Protein AF-A0A9D6EFJ3-F1 (afdb_monomer)

Solvent-accessible surface area (backbone atoms only — not comparable to full-atom values): 4917 Å² total; per-residue (Å²): 116,72,75,60,50,55,55,51,52,50,52,52,51,52,52,54,52,61,67,70,67,60,82,84,80,81,78,62,66,42,79,43,78,54,49,70,45,99,86,70,53,75,41,78,58,48,76,39,67,71,88,78,91,62,69,77,79,38,41,52,16,57,86,32,56,28,91,91,73,69,46,72,17,69,49,81,131

Nearest PDB structures (foldseek):
  8q9t-assembly1_A  TM=3.784E-01  e=9.661E+00  Saccharomyces cerevisiae

Foldseek 3Di:
DVVVVVVVVVVVVVVVVVVVPDDPDDQQWDKDPWDADPVGDTDHIDIDHDDDPDPCPDQQHAPHADPVPRDHHDDDD

Sequence (77 aa):
MKRYIGTIVLGLFILTIGIFAVPNSASAYVRVKGYSTKRGTYVMPYYKTKSDKKKFNNFSSKGNFNPFTSKKGYKKW

Secondary structure (DSSP, 8-state):
-HHHHHHHHHHHHHHHHHHHTS------EEEEPPEE-TTS-EE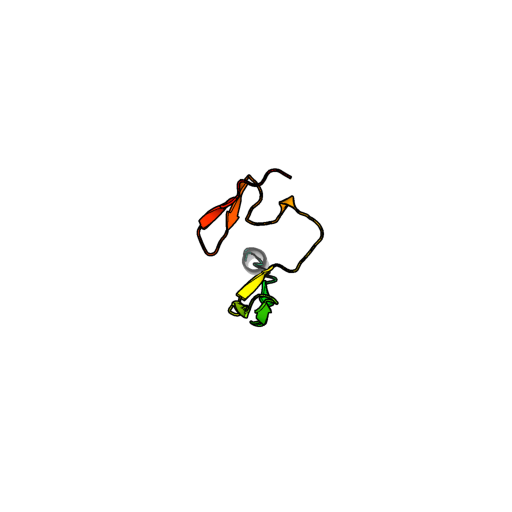--EEEEPP-S-GGGSTTBTT-B-TTT-PBP-B--

Mean predicted aligned error: 9.64 Å

Radius of gyration: 23.52 Å; Cα contacts (8 Å, |Δi|>4): 76; chains: 1; bounding box: 53×37×61 Å

Structure (mmCIF, N/CA/C/O backbone):
data_AF-A0A9D6EFJ3-F1
#
_entry.id   AF-A0A9D6EFJ3-F1
#
loop_
_atom_site.group_PDB
_atom_site.id
_atom_site.type_symbol
_atom_site.label_atom_id
_atom_site.label_alt_id
_atom_site.label_comp_id
_atom_site.label_asym_id
_atom_site.label_entity_id
_atom_site.label_seq_id
_atom_site.pdbx_PDB_ins_code
_atom_site.Cartn_x
_atom_site.Cartn_y
_atom_site.Cartn_z
_atom_site.occupancy
_atom_site.B_iso_or_equiv
_atom_site.auth_seq_id
_atom_site.auth_comp_id
_atom_site.auth_asym_id
_atom_site.auth_atom_id
_atom_site.pdbx_PDB_model_num
ATOM 1 N N . MET A 1 1 ? 36.747 -22.314 -42.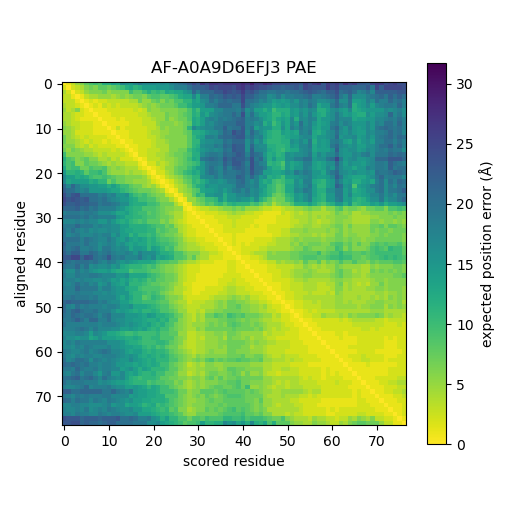370 1.00 59.56 1 MET A N 1
ATOM 2 C CA . MET A 1 1 ? 36.480 -22.438 -40.916 1.00 59.56 1 MET A CA 1
ATOM 3 C C . MET A 1 1 ? 36.048 -21.112 -40.279 1.00 59.56 1 MET A C 1
ATOM 5 O O . MET A 1 1 ? 35.025 -21.100 -39.616 1.00 59.56 1 MET A O 1
ATOM 9 N N . LYS A 1 2 ? 36.722 -19.980 -40.546 1.00 56.06 2 LYS A N 1
ATOM 10 C CA . LYS A 1 2 ? 36.423 -18.662 -39.935 1.00 56.06 2 LYS A CA 1
ATOM 11 C C . LYS A 1 2 ? 35.005 -18.096 -40.187 1.00 56.06 2 LYS A C 1
ATOM 13 O O . LYS A 1 2 ? 34.456 -17.445 -39.310 1.00 56.06 2 LYS A O 1
ATOM 18 N N . ARG A 1 3 ? 34.379 -18.403 -41.334 1.00 63.41 3 ARG A N 1
ATOM 19 C CA . ARG A 1 3 ? 33.015 -17.946 -41.691 1.00 63.41 3 ARG A CA 1
ATOM 20 C C . ARG A 1 3 ? 31.894 -18.485 -40.790 1.00 63.41 3 ARG A C 1
ATOM 22 O O . ARG A 1 3 ? 30.932 -17.775 -40.547 1.00 63.41 3 ARG A O 1
ATOM 29 N N . TYR A 1 4 ? 32.051 -19.697 -40.253 1.00 73.69 4 TYR A N 1
ATOM 30 C CA . TYR A 1 4 ? 31.071 -20.299 -39.340 1.00 73.69 4 TYR A CA 1
ATOM 31 C C . TYR A 1 4 ? 31.250 -19.818 -37.893 1.00 73.69 4 TYR A C 1
ATOM 33 O O . TYR A 1 4 ? 30.304 -19.808 -37.116 1.00 73.69 4 TYR A O 1
ATOM 41 N N . ILE A 1 5 ? 32.457 -19.363 -37.537 1.00 81.06 5 ILE A N 1
ATOM 42 C CA . ILE A 1 5 ? 32.743 -18.801 -36.212 1.00 81.06 5 ILE A CA 1
ATOM 43 C C . ILE A 1 5 ? 31.981 -17.482 -36.034 1.00 81.06 5 ILE A C 1
ATOM 45 O O . ILE A 1 5 ? 31.348 -17.287 -35.005 1.00 81.06 5 ILE A O 1
ATOM 49 N N . GLY A 1 6 ? 31.957 -16.618 -37.056 1.00 81.44 6 GLY A N 1
ATOM 50 C CA . GLY A 1 6 ? 31.206 -15.358 -37.011 1.00 81.44 6 GLY A CA 1
ATOM 51 C C . GLY A 1 6 ? 29.698 -15.555 -36.828 1.00 81.44 6 GLY A C 1
ATOM 52 O O . GLY A 1 6 ? 29.088 -14.875 -36.009 1.00 81.44 6 GLY A O 1
ATOM 53 N N . THR A 1 7 ? 29.100 -16.529 -37.522 1.00 83.00 7 THR A N 1
ATOM 54 C CA . THR A 1 7 ? 27.668 -16.844 -37.383 1.00 83.00 7 THR A CA 1
ATOM 55 C C . THR A 1 7 ? 27.334 -17.455 -36.025 1.00 83.00 7 THR A C 1
ATOM 57 O O . THR A 1 7 ? 26.292 -17.141 -35.459 1.00 83.00 7 THR A O 1
ATOM 60 N N . ILE A 1 8 ? 28.222 -18.287 -35.471 1.00 87.69 8 ILE A N 1
ATOM 61 C CA . ILE A 1 8 ? 28.050 -18.858 -34.128 1.00 87.69 8 ILE A CA 1
ATOM 62 C C . ILE A 1 8 ? 28.171 -17.763 -33.062 1.00 87.69 8 ILE A C 1
ATOM 64 O O . ILE A 1 8 ? 27.331 -17.690 -32.173 1.00 87.69 8 ILE A O 1
ATOM 68 N N . VAL A 1 9 ? 29.161 -16.872 -33.171 1.00 88.75 9 VAL A N 1
ATOM 69 C CA . VAL A 1 9 ? 29.341 -15.746 -32.238 1.00 88.75 9 VAL A CA 1
ATOM 70 C C . VAL A 1 9 ? 28.151 -14.789 -32.296 1.00 88.75 9 VAL A C 1
ATOM 72 O O . VAL A 1 9 ? 27.648 -14.391 -31.251 1.00 88.75 9 VAL A O 1
ATOM 75 N N . LEU A 1 10 ? 27.649 -14.471 -33.492 1.00 86.31 10 LEU A N 1
ATOM 76 C CA . LEU A 1 10 ? 26.461 -13.634 -33.656 1.00 86.31 10 LEU A CA 1
ATOM 77 C C . LEU A 1 10 ? 25.206 -14.308 -33.079 1.00 86.31 10 LEU A C 1
ATOM 79 O O . LEU A 1 10 ? 24.43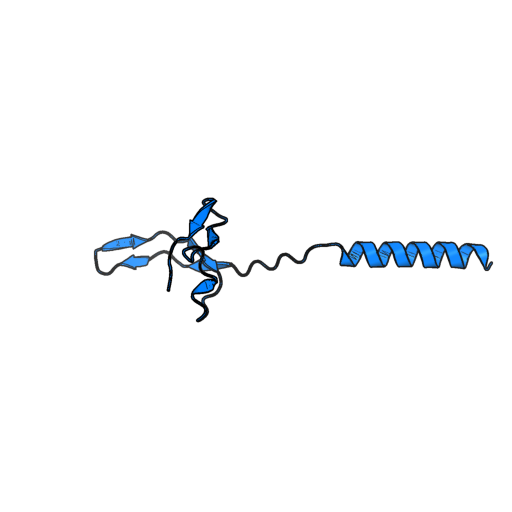2 -13.660 -32.380 1.00 86.31 10 LEU A O 1
ATOM 83 N N . GLY A 1 11 ? 25.031 -15.611 -33.313 1.00 86.81 11 GLY A N 1
ATOM 84 C CA . GLY A 1 11 ? 23.938 -16.387 -32.728 1.00 86.81 11 GLY A CA 1
ATOM 85 C C . GLY A 1 11 ? 23.992 -16.419 -31.198 1.00 86.81 11 GLY A C 1
ATOM 86 O O . GLY A 1 11 ? 22.974 -16.200 -30.545 1.00 86.81 11 GLY A O 1
ATOM 87 N N . LEU A 1 12 ? 25.181 -16.604 -30.618 1.00 87.88 12 LEU A N 1
ATOM 88 C CA . LEU A 1 12 ? 25.393 -16.544 -29.169 1.00 87.88 12 LEU A CA 1
ATOM 89 C C . LEU A 1 12 ? 25.130 -15.141 -28.609 1.00 87.88 12 LEU A C 1
ATOM 91 O O . LEU A 1 12 ? 24.553 -15.019 -27.534 1.00 87.88 12 LEU A O 1
ATOM 95 N N . PHE A 1 13 ? 25.496 -14.088 -29.339 1.00 86.81 13 PHE A N 1
ATOM 96 C CA . PHE A 1 13 ? 25.253 -12.705 -28.930 1.00 86.81 13 PHE A CA 1
ATOM 97 C C . PHE A 1 13 ? 23.759 -12.343 -28.947 1.00 86.81 13 PHE A C 1
ATOM 99 O O . PHE A 1 13 ? 23.261 -11.671 -28.049 1.00 86.81 13 PHE A O 1
ATOM 106 N N . ILE A 1 14 ? 23.010 -12.835 -29.935 1.00 86.38 14 ILE A N 1
ATOM 107 C CA . ILE A 1 14 ? 21.550 -12.674 -29.985 1.00 86.38 14 ILE A CA 1
ATOM 108 C C . ILE A 1 14 ? 20.884 -13.462 -28.846 1.00 86.38 14 ILE A C 1
ATOM 110 O O . ILE A 1 14 ? 19.964 -12.959 -28.198 1.00 86.38 14 ILE A O 1
ATOM 114 N N . LEU A 1 15 ? 21.377 -14.671 -28.557 1.00 85.19 15 LEU A N 1
ATOM 115 C CA . LEU A 1 15 ? 20.870 -15.507 -27.470 1.00 85.19 15 LEU A CA 1
ATOM 116 C C . LEU A 1 15 ? 21.069 -14.847 -26.097 1.00 85.19 15 LEU A C 1
ATOM 118 O O . LEU A 1 15 ? 20.153 -14.863 -25.276 1.00 85.19 15 LEU A O 1
ATOM 122 N N . THR A 1 16 ? 22.227 -14.229 -25.844 1.00 82.81 16 THR A N 1
ATOM 123 C CA . THR A 1 16 ? 22.479 -13.536 -24.571 1.00 82.81 16 THR A CA 1
ATOM 124 C C . THR A 1 16 ? 21.591 -12.306 -24.410 1.00 82.81 16 THR A C 1
ATOM 126 O O . THR A 1 16 ? 21.027 -12.119 -23.334 1.00 82.81 16 THR A O 1
ATOM 129 N N . ILE A 1 17 ? 21.380 -11.512 -25.466 1.00 83.38 17 ILE A N 1
ATOM 130 C CA . ILE A 1 17 ? 20.464 -10.356 -25.431 1.00 83.38 17 ILE A CA 1
ATOM 131 C C . ILE A 1 17 ? 19.028 -10.795 -25.109 1.00 83.38 17 ILE A C 1
ATOM 133 O O . ILE A 1 17 ? 18.359 -10.157 -24.294 1.00 83.38 17 ILE A O 1
ATOM 137 N N . GLY A 1 18 ? 18.566 -11.907 -25.691 1.00 81.56 18 GLY A N 1
ATOM 138 C CA . GLY A 1 18 ? 17.226 -12.443 -25.434 1.00 81.56 18 GLY A CA 1
ATOM 139 C C . GLY A 1 18 ? 16.982 -12.829 -23.969 1.00 81.56 18 GLY A C 1
ATOM 140 O O . GLY A 1 18 ? 15.881 -12.626 -23.461 1.00 81.56 18 GLY A O 1
ATOM 141 N N . ILE A 1 19 ? 18.007 -13.318 -23.264 1.00 79.19 19 ILE A N 1
ATOM 142 C CA . ILE A 1 19 ? 17.900 -13.722 -21.850 1.00 79.19 19 ILE A CA 1
ATOM 143 C C . ILE A 1 19 ? 17.745 -12.503 -20.924 1.00 79.19 19 ILE A C 1
ATOM 145 O O . ILE A 1 19 ? 16.999 -12.563 -19.947 1.00 79.19 19 ILE A O 1
ATOM 149 N N . PHE A 1 20 ? 18.400 -11.380 -21.232 1.00 76.12 20 PHE A N 1
ATOM 150 C CA . PHE A 1 20 ? 18.322 -10.159 -20.415 1.00 76.12 20 PHE A CA 1
ATOM 151 C C . PHE A 1 20 ? 17.103 -9.275 -20.719 1.00 76.12 20 PHE A C 1
ATOM 153 O O . PHE A 1 20 ? 16.827 -8.343 -19.965 1.00 76.12 20 PHE A O 1
ATOM 160 N N . ALA A 1 21 ? 16.352 -9.558 -21.786 1.00 78.44 21 ALA A N 1
ATOM 161 C CA . ALA A 1 21 ? 15.182 -8.771 -22.179 1.00 78.44 21 ALA A CA 1
ATOM 162 C C . ALA A 1 21 ? 13.919 -9.054 -21.339 1.00 78.44 21 ALA A C 1
ATOM 164 O O . ALA A 1 21 ? 12.894 -8.397 -21.530 1.00 78.44 21 ALA A O 1
ATOM 165 N N . VAL A 1 22 ? 13.958 -10.017 -20.411 1.00 76.44 22 VAL A N 1
ATOM 166 C CA . VAL A 1 22 ? 12.794 -10.364 -19.587 1.00 76.44 22 VAL A CA 1
ATOM 167 C C . VAL A 1 22 ? 12.686 -9.400 -18.397 1.00 76.44 22 VAL A C 1
ATOM 169 O O . VAL A 1 22 ? 13.604 -9.336 -17.575 1.00 76.44 22 VAL A O 1
ATOM 172 N N . PRO A 1 23 ? 11.576 -8.656 -18.241 1.00 73.50 23 PRO A N 1
ATOM 173 C CA . PRO A 1 23 ? 11.391 -7.792 -17.084 1.00 73.50 23 PRO A CA 1
ATOM 174 C C . PRO A 1 23 ? 11.251 -8.631 -15.805 1.00 73.50 23 PRO A C 1
ATOM 176 O O . PRO A 1 23 ? 10.265 -9.344 -15.609 1.00 73.50 23 PRO A O 1
ATOM 179 N N . ASN A 1 24 ? 12.223 -8.510 -14.896 1.00 66.88 24 ASN A N 1
ATOM 180 C CA . ASN A 1 24 ? 12.163 -9.108 -13.561 1.00 66.88 24 ASN A CA 1
ATOM 181 C C . ASN A 1 24 ? 11.079 -8.421 -12.713 1.00 66.88 24 ASN A C 1
ATOM 183 O O . ASN A 1 24 ? 11.315 -7.406 -12.057 1.00 66.88 24 ASN A O 1
ATOM 187 N N . SER A 1 25 ? 9.872 -8.986 -12.717 1.00 67.94 25 SER A N 1
ATOM 188 C CA . SER A 1 25 ? 8.746 -8.503 -11.913 1.00 67.94 25 SER A CA 1
ATOM 189 C C . SER A 1 25 ? 8.794 -9.115 -10.511 1.00 67.94 25 SER A C 1
ATOM 191 O O . SER A 1 25 ? 8.142 -10.118 -10.232 1.00 67.94 25 SER A O 1
ATOM 193 N N . ALA A 1 26 ? 9.578 -8.527 -9.606 1.00 64.69 26 ALA A N 1
ATOM 194 C CA . ALA A 1 26 ? 9.597 -8.953 -8.208 1.00 64.69 26 ALA A CA 1
ATOM 195 C C . ALA A 1 26 ? 8.414 -8.338 -7.447 1.00 64.69 26 ALA A C 1
ATOM 197 O O . ALA A 1 26 ? 8.450 -7.171 -7.052 1.00 64.69 26 ALA A O 1
ATOM 198 N N . SER A 1 27 ? 7.360 -9.124 -7.220 1.00 68.31 27 SER A N 1
ATOM 199 C CA . SER A 1 27 ? 6.209 -8.666 -6.444 1.00 68.31 27 SER A CA 1
ATOM 200 C C . SER A 1 27 ? 6.250 -9.174 -5.002 1.00 68.31 27 SER A C 1
ATOM 202 O O . SER A 1 27 ? 5.873 -10.305 -4.704 1.00 68.31 27 SER A O 1
ATOM 204 N N . ALA A 1 28 ? 6.721 -8.329 -4.082 1.00 74.56 28 ALA A N 1
ATOM 205 C CA . ALA A 1 28 ? 6.820 -8.643 -2.654 1.00 74.56 28 ALA A CA 1
ATOM 206 C C . ALA A 1 28 ? 5.484 -8.406 -1.921 1.00 74.56 28 ALA A C 1
ATOM 208 O O . ALA A 1 28 ? 5.395 -7.579 -1.001 1.00 74.56 28 ALA A O 1
ATOM 209 N N . TYR A 1 29 ? 4.429 -9.106 -2.345 1.00 85.00 29 TYR A N 1
ATOM 210 C CA . TYR A 1 29 ? 3.166 -9.125 -1.611 1.00 85.00 29 TYR A CA 1
ATOM 211 C C . TYR A 1 29 ? 3.263 -10.062 -0.404 1.00 85.00 29 TYR A C 1
ATOM 213 O O . TYR A 1 29 ? 3.648 -11.222 -0.515 1.00 85.00 29 TYR A O 1
ATOM 221 N N . VAL A 1 30 ? 2.866 -9.564 0.762 1.00 89.88 30 VAL A N 1
ATOM 222 C CA . VAL A 1 30 ? 2.707 -10.336 1.993 1.00 89.88 30 VAL A CA 1
ATOM 223 C C . VAL A 1 30 ? 1.223 -10.532 2.281 1.00 89.88 30 VAL A C 1
ATOM 225 O O . VAL A 1 30 ? 0.423 -9.598 2.169 1.00 89.88 30 VAL A O 1
ATOM 228 N N . ARG A 1 31 ? 0.852 -11.757 2.660 1.00 91.44 31 ARG A N 1
ATOM 229 C CA . ARG A 1 31 ? -0.515 -12.095 3.064 1.00 91.44 31 ARG A CA 1
ATOM 230 C C . ARG A 1 31 ? -0.729 -11.705 4.522 1.00 91.44 31 ARG A C 1
ATOM 232 O O . ARG A 1 31 ? -0.009 -12.162 5.408 1.00 91.44 31 ARG A O 1
ATOM 239 N N . VAL A 1 32 ? -1.747 -10.896 4.775 1.00 93.56 32 VAL A N 1
ATOM 240 C CA . VAL A 1 32 ? -2.225 -10.569 6.119 1.00 93.56 32 VAL A CA 1
ATOM 241 C C . VAL A 1 32 ? -3.367 -11.522 6.458 1.00 93.56 32 VAL A C 1
ATOM 243 O O . VAL A 1 32 ? -4.304 -11.677 5.674 1.00 93.56 32 VAL A O 1
ATOM 246 N N . LYS A 1 33 ? -3.272 -12.196 7.610 1.00 96.19 33 LYS A N 1
ATOM 247 C CA . LYS A 1 33 ? -4.349 -13.057 8.120 1.00 96.19 33 LYS A CA 1
ATOM 248 C C . LYS A 1 33 ? -5.560 -12.200 8.492 1.00 96.19 33 LYS A C 1
ATOM 250 O O . LYS A 1 33 ? -5.396 -11.067 8.935 1.00 96.19 33 LYS A O 1
ATOM 255 N N . GLY A 1 34 ? -6.757 -12.755 8.321 1.00 96.94 34 GLY A N 1
ATOM 256 C CA . GLY A 1 34 ? -7.978 -12.103 8.782 1.00 96.94 34 GLY A CA 1
ATOM 257 C C . GLY A 1 34 ? -7.974 -11.966 10.303 1.00 96.94 34 GLY A C 1
ATOM 25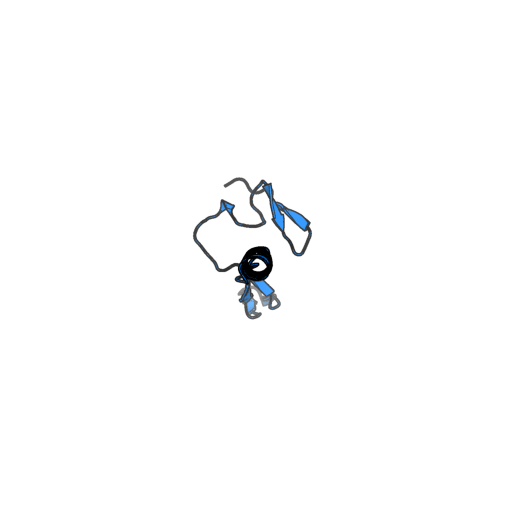8 O O . GLY A 1 34 ? -7.387 -12.799 10.998 1.00 96.94 34 GLY A O 1
ATOM 259 N N . TYR A 1 35 ? -8.591 -10.907 10.815 1.00 97.25 35 TYR A N 1
ATOM 260 C CA . TYR A 1 35 ? -8.626 -10.617 12.247 1.00 97.25 35 TYR A CA 1
ATOM 261 C C . TYR A 1 35 ? -9.904 -9.873 12.628 1.00 97.25 35 TYR A C 1
ATOM 263 O O . TYR A 1 35 ? -10.487 -9.152 11.819 1.00 97.25 35 TYR A O 1
ATOM 271 N N . SER A 1 36 ? -10.315 -10.020 13.885 1.00 97.81 36 SER A N 1
ATOM 272 C CA . SER A 1 36 ? -11.415 -9.249 14.461 1.00 97.81 36 SER A CA 1
ATOM 273 C C . SER A 1 36 ? -10.871 -7.995 15.135 1.00 97.81 36 SER A C 1
ATOM 275 O O . SER A 1 36 ? -9.898 -8.037 15.890 1.00 97.81 36 SER A O 1
ATOM 277 N N . THR A 1 37 ? -11.478 -6.849 14.846 1.00 95.56 37 THR A N 1
ATOM 278 C CA . THR A 1 37 ? -11.140 -5.584 15.509 1.00 95.56 37 THR A CA 1
ATOM 279 C C . THR A 1 37 ? -11.687 -5.561 16.939 1.00 95.56 37 THR A C 1
ATOM 281 O O . THR A 1 37 ? -12.644 -6.262 17.256 1.00 95.56 37 THR A O 1
ATOM 284 N N . LYS A 1 38 ? -11.149 -4.687 17.804 1.00 95.31 38 LYS A N 1
ATOM 285 C CA . LYS A 1 38 ? -11.662 -4.499 19.1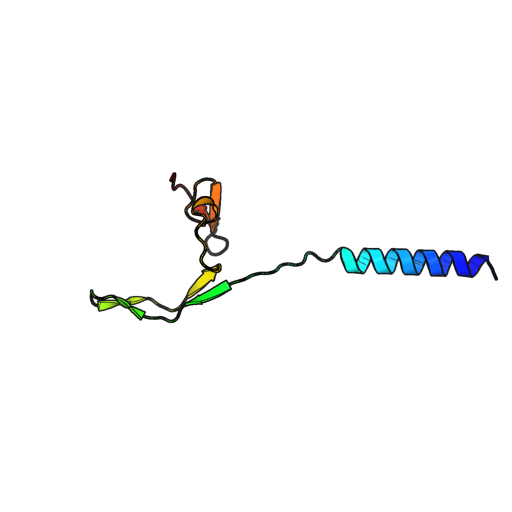81 1.00 95.31 38 LYS A CA 1
ATOM 286 C C . LYS A 1 38 ? -13.145 -4.100 19.245 1.00 95.31 38 LYS A C 1
ATOM 288 O O . LYS A 1 38 ? -13.770 -4.258 20.281 1.00 95.31 38 LYS A O 1
ATOM 293 N N . ARG A 1 39 ? -13.694 -3.567 18.148 1.00 95.50 39 ARG A N 1
ATOM 294 C CA . ARG A 1 39 ? -15.103 -3.163 18.014 1.00 95.50 39 ARG A CA 1
ATOM 295 C C . ARG A 1 39 ? -15.996 -4.279 17.447 1.00 95.50 39 ARG A C 1
ATOM 297 O O . ARG A 1 39 ? -17.144 -4.018 17.123 1.00 95.50 39 ARG A O 1
ATOM 304 N N . GLY A 1 40 ? -15.469 -5.495 17.274 1.00 96.00 40 GLY A N 1
ATOM 305 C CA . GLY A 1 40 ? -16.218 -6.666 16.801 1.00 96.00 40 GLY A CA 1
ATOM 306 C C . GLY A 1 40 ? -16.289 -6.841 15.279 1.00 96.00 40 GLY A C 1
ATOM 307 O O . GLY A 1 40 ? -16.737 -7.880 14.812 1.00 96.00 40 GLY A O 1
ATOM 308 N N . THR A 1 41 ? -15.816 -5.883 14.475 1.00 97.50 41 THR A N 1
ATOM 309 C CA . THR A 1 41 ? -15.810 -6.023 13.007 1.00 97.50 41 THR A CA 1
ATOM 310 C C . THR A 1 41 ? -14.746 -7.021 12.554 1.00 97.50 41 THR A C 1
ATOM 312 O O . THR A 1 41 ? -13.573 -6.857 12.904 1.00 97.50 41 THR A O 1
ATOM 315 N N . TYR A 1 42 ? -15.135 -8.010 11.747 1.00 96.88 42 TYR A N 1
ATOM 316 C CA . TYR A 1 42 ? -14.213 -8.942 11.099 1.00 96.88 42 TYR A CA 1
ATOM 317 C C . TYR A 1 42 ? -13.583 -8.323 9.845 1.00 96.88 42 TYR A C 1
ATOM 319 O O . TYR A 1 42 ? -14.278 -7.770 8.992 1.00 96.88 42 TYR A O 1
ATOM 327 N N . VAL A 1 43 ? -12.262 -8.442 9.723 1.00 96.62 43 VAL A N 1
ATOM 328 C CA . VAL A 1 43 ? -11.490 -8.036 8.545 1.00 96.62 43 VAL A CA 1
ATOM 329 C C . VAL A 1 43 ? -11.017 -9.292 7.825 1.00 96.62 43 VAL A C 1
ATOM 331 O O . VAL A 1 43 ? -10.272 -10.095 8.390 1.00 96.62 43 VAL A O 1
ATOM 334 N N . MET A 1 44 ? -11.436 -9.453 6.569 1.00 96.25 44 MET A N 1
ATOM 335 C CA . MET A 1 44 ? -11.023 -10.585 5.738 1.00 96.25 44 MET A CA 1
ATOM 336 C C . MET A 1 44 ? -9.510 -10.557 5.438 1.00 96.25 44 MET A C 1
ATOM 338 O O . MET A 1 44 ? -8.922 -9.473 5.388 1.00 96.25 44 MET A O 1
ATOM 342 N N . PRO A 1 45 ? -8.858 -11.717 5.217 1.00 95.81 45 PRO A N 1
ATOM 343 C CA . PRO A 1 45 ? -7.462 -11.769 4.788 1.00 95.81 45 PRO A CA 1
ATOM 344 C C . PRO A 1 45 ? -7.234 -10.992 3.485 1.00 95.81 45 PRO A C 1
ATOM 346 O O . PRO A 1 45 ? -8.073 -11.022 2.589 1.00 95.81 45 PRO A O 1
ATOM 349 N N . TYR A 1 46 ? -6.077 -10.346 3.348 1.00 89.62 46 TYR A N 1
ATOM 350 C CA . TYR A 1 46 ? -5.739 -9.564 2.154 1.00 89.62 46 TYR A CA 1
ATOM 351 C C . TYR A 1 46 ? -4.232 -9.556 1.882 1.00 89.62 46 TYR A C 1
ATOM 353 O O . TYR A 1 46 ? -3.425 -9.908 2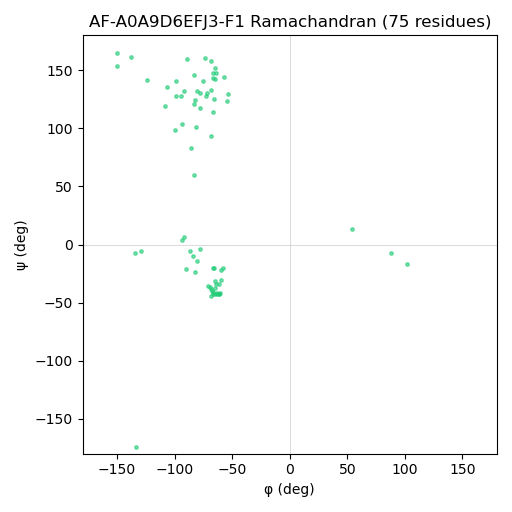.746 1.00 89.62 46 TYR A O 1
ATOM 361 N N . TYR A 1 47 ? -3.844 -9.144 0.676 1.00 87.38 47 TYR A N 1
ATOM 362 C CA . TYR A 1 47 ? -2.446 -8.957 0.291 1.00 87.38 47 TYR A CA 1
ATOM 363 C C . TYR A 1 47 ? -2.051 -7.485 0.390 1.00 87.38 47 TYR A C 1
ATOM 365 O O . TYR A 1 47 ? -2.819 -6.593 0.026 1.00 87.38 47 TYR A O 1
ATOM 373 N N . LYS A 1 48 ? -0.836 -7.221 0.870 1.00 86.81 48 LYS A N 1
ATOM 374 C CA . LYS A 1 48 ? -0.227 -5.883 0.871 1.00 86.81 48 LYS A CA 1
ATOM 375 C C . LYS A 1 48 ? 1.239 -5.965 0.470 1.00 86.81 48 LYS A C 1
ATOM 377 O O . LYS A 1 48 ? 1.837 -7.027 0.573 1.00 86.81 48 LYS A O 1
ATOM 382 N N . THR A 1 49 ? 1.845 -4.860 0.055 1.00 85.06 49 THR A N 1
ATOM 383 C CA . THR A 1 49 ? 3.306 -4.786 -0.085 1.00 85.06 49 THR A CA 1
ATOM 384 C C . THR A 1 49 ? 3.986 -4.849 1.288 1.00 85.06 49 THR A C 1
ATOM 386 O O . THR A 1 49 ? 3.371 -4.562 2.324 1.00 85.06 49 THR A O 1
ATOM 389 N N . LYS A 1 50 ? 5.264 -5.246 1.321 1.00 87.25 50 LYS A N 1
ATOM 390 C CA . LYS A 1 50 ? 6.066 -5.218 2.553 1.00 87.25 50 LYS A CA 1
ATOM 391 C C . LYS A 1 50 ? 6.032 -3.812 3.168 1.00 87.25 50 LYS A C 1
ATOM 393 O O . LYS A 1 50 ? 6.273 -2.825 2.484 1.00 87.25 50 LYS A O 1
ATOM 398 N N . SER A 1 51 ? 5.715 -3.731 4.461 1.00 87.44 51 SER A N 1
ATOM 399 C CA . SER A 1 51 ? 5.637 -2.449 5.163 1.00 87.44 51 SER A CA 1
ATOM 400 C C . SER A 1 51 ? 7.019 -1.808 5.299 1.00 87.44 51 SER A C 1
ATOM 402 O O . SER A 1 51 ? 7.968 -2.468 5.720 1.00 87.44 51 SER A O 1
ATOM 404 N N . ASP A 1 52 ? 7.104 -0.517 4.984 1.00 89.25 52 ASP A N 1
ATOM 405 C CA . ASP A 1 52 ? 8.274 0.334 5.194 1.00 89.25 52 ASP A CA 1
ATOM 406 C C . ASP A 1 52 ? 7.866 1.680 5.837 1.00 89.25 52 ASP A C 1
ATOM 408 O O . ASP A 1 52 ? 6.720 1.864 6.252 1.00 89.25 52 ASP A O 1
ATOM 412 N N . LYS A 1 53 ? 8.816 2.615 5.975 1.00 92.06 53 LYS A N 1
ATOM 413 C CA . LYS A 1 53 ? 8.580 3.951 6.559 1.00 92.06 53 LYS A CA 1
ATOM 414 C C . LYS A 1 53 ? 8.264 5.033 5.510 1.00 92.06 53 LYS A C 1
ATOM 416 O O . LYS A 1 53 ? 8.150 6.207 5.869 1.00 92.06 53 LYS A O 1
ATOM 421 N N . LYS A 1 54 ? 8.148 4.693 4.221 1.00 90.75 54 LYS A N 1
ATOM 422 C CA . LYS A 1 54 ? 8.016 5.677 3.135 1.00 90.75 54 LYS A CA 1
ATOM 423 C C . LYS A 1 54 ? 6.545 5.919 2.824 1.00 90.75 54 LYS A C 1
ATOM 425 O O . LYS A 1 54 ? 5.911 5.148 2.130 1.00 90.75 54 LYS A O 1
ATOM 430 N N . LYS A 1 55 ? 5.980 7.043 3.266 1.00 91.19 55 LYS A N 1
ATOM 431 C CA . LYS A 1 55 ? 4.548 7.323 3.035 1.00 91.19 55 LYS A CA 1
ATOM 432 C C . LYS A 1 55 ? 4.196 7.470 1.548 1.00 91.19 55 LYS A C 1
ATOM 434 O O . LYS A 1 55 ? 3.116 7.051 1.142 1.00 91.19 55 LYS A O 1
ATOM 439 N N . PHE A 1 56 ? 5.108 8.018 0.742 1.00 91.75 56 PHE A N 1
ATOM 440 C CA . PHE A 1 56 ? 4.874 8.353 -0.666 1.00 91.75 56 PHE A CA 1
ATOM 441 C C . PHE A 1 56 ? 4.651 7.147 -1.586 1.00 91.75 56 PHE A C 1
ATOM 443 O O . PHE A 1 56 ? 4.037 7.320 -2.631 1.00 91.75 56 PHE A O 1
ATOM 450 N N . ASN A 1 57 ? 5.062 5.932 -1.208 1.00 89.12 57 ASN A N 1
ATOM 451 C CA . ASN A 1 57 ? 4.848 4.728 -2.026 1.00 89.12 57 ASN A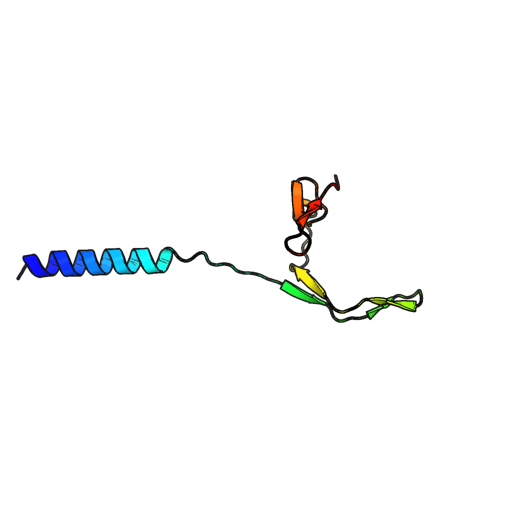 CA 1
ATOM 452 C C . ASN A 1 57 ? 3.480 4.052 -1.789 1.00 89.12 57 ASN A C 1
ATOM 454 O O . ASN A 1 57 ? 3.126 3.108 -2.492 1.00 89.12 57 ASN A O 1
ATOM 458 N N . ASN A 1 58 ? 2.685 4.531 -0.825 1.00 90.81 58 ASN A N 1
ATOM 459 C CA . ASN A 1 58 ? 1.350 3.996 -0.580 1.00 90.81 58 ASN A CA 1
ATOM 460 C C . ASN A 1 58 ? 0.419 4.295 -1.763 1.00 90.81 58 ASN A C 1
ATOM 462 O O . ASN A 1 58 ? 0.424 5.408 -2.289 1.00 90.81 58 ASN A O 1
ATOM 466 N N . PHE A 1 59 ? -0.482 3.367 -2.106 1.00 91.88 59 PHE A N 1
ATOM 467 C CA . PHE A 1 59 ? -1.488 3.586 -3.162 1.00 91.88 59 PHE A CA 1
ATOM 468 C C . PHE A 1 59 ? -2.423 4.774 -2.892 1.00 91.88 59 PHE A C 1
ATOM 470 O O . PHE A 1 59 ? -3.019 5.315 -3.812 1.00 91.88 59 PHE A O 1
ATOM 477 N N . SER A 1 60 ? -2.555 5.191 -1.629 1.00 92.19 60 SER A N 1
ATOM 478 C CA . SER A 1 60 ? -3.364 6.356 -1.258 1.00 92.19 60 SER A CA 1
ATOM 479 C C . SER A 1 60 ? -2.663 7.700 -1.477 1.00 92.19 60 SER A C 1
ATOM 481 O O . SER A 1 60 ? -3.352 8.720 -1.471 1.00 92.19 60 SER A O 1
ATOM 483 N N . SER A 1 61 ? -1.342 7.724 -1.688 1.00 95.81 61 SER A N 1
ATOM 484 C CA . SER A 1 61 ? -0.564 8.943 -1.950 1.00 95.81 61 SER A CA 1
ATOM 485 C C . SER A 1 61 ? -0.964 9.599 -3.265 1.00 95.81 61 SER A C 1
ATOM 487 O O . SER A 1 61 ? -1.205 8.908 -4.257 1.00 95.81 61 SER A O 1
ATOM 489 N N . LYS A 1 62 ? -0.986 10.936 -3.299 1.00 96.19 62 LYS A N 1
ATOM 490 C CA . LYS A 1 62 ? -1.267 11.692 -4.524 1.00 96.19 62 LYS A CA 1
ATOM 491 C C . LYS A 1 62 ? -0.319 11.271 -5.654 1.00 96.19 62 LYS A C 1
ATOM 493 O O . LYS A 1 62 ? 0.891 11.387 -5.510 1.00 96.19 62 LYS A O 1
ATOM 498 N N . GLY A 1 63 ? -0.891 10.835 -6.776 1.00 93.88 63 GLY A N 1
ATOM 499 C CA . GLY A 1 63 ? -0.147 10.423 -7.976 1.00 93.88 63 GLY A CA 1
ATOM 500 C C . GLY A 1 63 ? -0.016 8.910 -8.155 1.00 93.88 63 GLY A C 1
ATOM 501 O O . GLY A 1 63 ? 0.208 8.465 -9.276 1.00 93.88 63 GLY A O 1
ATOM 502 N N . ASN A 1 64 ? -0.247 8.121 -7.104 1.00 94.06 64 ASN A N 1
ATOM 503 C CA . ASN A 1 64 ? -0.212 6.663 -7.197 1.00 94.06 64 ASN A CA 1
ATOM 504 C C . ASN A 1 64 ? -1.580 6.086 -7.574 1.00 94.06 64 ASN A C 1
ATOM 506 O O . ASN A 1 64 ? -2.620 6.715 -7.364 1.00 94.06 64 ASN A O 1
ATOM 510 N N . PHE A 1 65 ? -1.572 4.854 -8.082 1.00 93.88 65 PHE A N 1
ATOM 511 C CA . PHE A 1 65 ? -2.770 4.071 -8.371 1.00 93.88 65 PHE A CA 1
ATOM 512 C C . PHE A 1 65 ? -2.707 2.735 -7.647 1.00 93.88 65 PHE A C 1
ATOM 514 O O . PHE A 1 65 ? -1.649 2.115 -7.538 1.00 93.88 65 PHE A O 1
ATOM 521 N N . ASN A 1 66 ? -3.853 2.288 -7.147 1.00 89.94 66 ASN A N 1
ATOM 522 C CA . ASN A 1 66 ? -3.984 0.945 -6.611 1.00 89.94 66 ASN A CA 1
ATOM 523 C C . ASN A 1 66 ? -4.113 -0.061 -7.774 1.00 89.94 66 ASN A C 1
ATOM 525 O O . ASN A 1 66 ? -5.120 -0.001 -8.476 1.00 89.94 66 ASN A O 1
ATOM 529 N N . PRO A 1 67 ? -3.183 -1.015 -7.953 1.00 86.62 67 PRO A N 1
ATOM 530 C CA . PRO A 1 67 ? -3.213 -1.965 -9.068 1.00 86.62 67 PRO A CA 1
ATOM 531 C C . PRO A 1 67 ? -4.406 -2.933 -9.027 1.00 86.62 67 PRO A C 1
ATOM 533 O O . PRO A 1 67 ? -4.771 -3.489 -10.053 1.00 86.62 67 PRO A O 1
ATOM 536 N N . PHE A 1 68 ? -5.040 -3.127 -7.867 1.00 84.12 68 PHE A N 1
ATOM 537 C CA . PHE A 1 68 ? -6.161 -4.062 -7.708 1.00 84.12 68 PHE A CA 1
ATOM 538 C C . PHE A 1 68 ? -7.529 -3.431 -7.962 1.00 84.12 68 PHE A C 1
ATOM 540 O O . PHE A 1 68 ? -8.508 -4.133 -8.179 1.00 84.12 68 PHE A O 1
ATOM 547 N N . THR A 1 69 ? -7.627 -2.106 -7.861 1.00 89.69 69 THR A N 1
ATOM 548 C CA . THR A 1 69 ? -8.914 -1.391 -7.970 1.00 89.69 69 THR A CA 1
ATOM 549 C C . THR A 1 69 ? -8.873 -0.245 -8.970 1.00 89.69 69 THR A C 1
ATOM 551 O O . THR A 1 69 ? -9.881 0.427 -9.161 1.00 89.69 69 THR A O 1
ATOM 554 N N . SER A 1 70 ? -7.697 0.044 -9.531 1.00 92.56 70 SER A N 1
ATOM 555 C CA . SER A 1 70 ? -7.396 1.208 -10.371 1.00 92.56 70 SER A CA 1
ATOM 556 C C . SER A 1 70 ? -7.747 2.560 -9.735 1.00 92.56 70 SER A C 1
ATOM 558 O O . SER A 1 70 ? -7.736 3.596 -10.397 1.00 92.56 70 SER A O 1
ATOM 560 N N . LYS A 1 71 ? -8.028 2.588 -8.423 1.00 94.69 71 LYS A N 1
ATOM 561 C CA . LYS A 1 71 ? -8.353 3.814 -7.691 1.00 94.69 71 LYS A CA 1
ATOM 562 C C . LYS A 1 71 ? -7.104 4.674 -7.529 1.00 94.69 71 LYS A C 1
ATOM 564 O O . LYS A 1 71 ? -6.06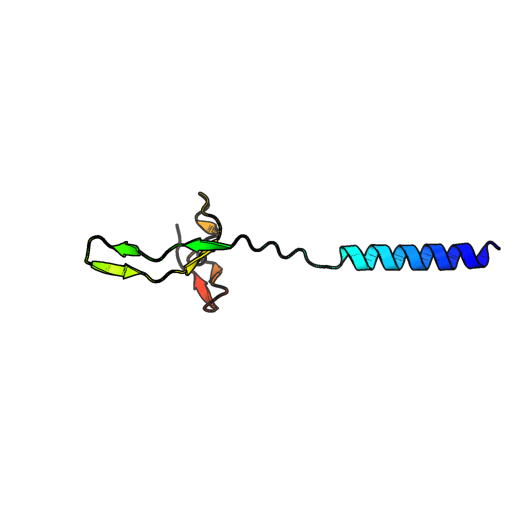7 4.198 -7.063 1.00 94.69 71 LYS A O 1
ATOM 569 N N . LYS A 1 72 ? -7.237 5.953 -7.877 1.00 96.50 72 LYS A N 1
ATOM 570 C CA . LYS A 1 72 ? -6.189 6.966 -7.734 1.00 96.50 72 LYS A CA 1
ATOM 571 C C . LYS A 1 72 ? -6.035 7.401 -6.275 1.00 96.50 72 LYS A C 1
ATOM 573 O O . LYS A 1 72 ? -7.022 7.561 -5.555 1.00 96.50 72 LYS A O 1
ATOM 578 N N . GLY A 1 73 ? -4.796 7.606 -5.851 1.00 95.81 73 GLY A N 1
ATOM 579 C CA . GLY A 1 73 ? -4.447 8.181 -4.562 1.00 95.81 73 GLY A CA 1
ATOM 580 C C . GLY A 1 73 ? -4.497 9.709 -4.582 1.00 95.81 73 GLY A C 1
ATOM 581 O O . GLY A 1 73 ? -4.164 10.352 -5.580 1.00 95.81 73 GLY A O 1
ATOM 582 N N . TYR A 1 74 ? -4.897 10.295 -3.453 1.00 96.31 74 TYR A N 1
ATOM 583 C CA . TYR A 1 74 ? -5.086 11.744 -3.289 1.00 96.31 74 TYR A CA 1
ATOM 584 C C . TYR A 1 74 ? -4.474 12.307 -2.003 1.00 96.31 74 TYR A C 1
ATOM 586 O O . TYR A 1 74 ? -4.443 13.526 -1.832 1.00 96.31 74 TYR A O 1
ATOM 594 N N . LYS A 1 75 ? -3.976 11.452 -1.100 1.00 94.75 75 LYS A N 1
ATOM 595 C C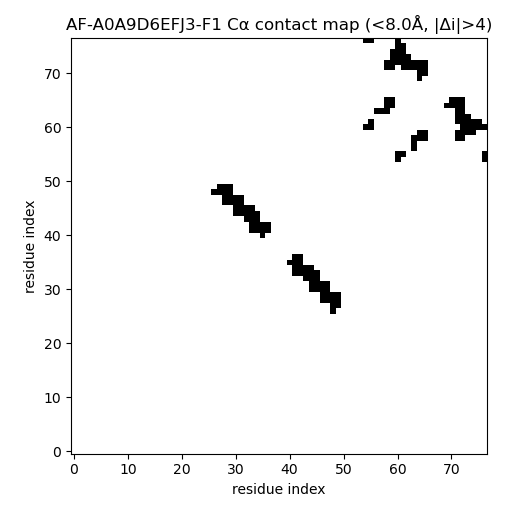A . LYS A 1 75 ? -3.408 11.898 0.172 1.00 94.75 75 LYS A CA 1
ATOM 596 C C . LYS A 1 75 ? -2.141 12.706 -0.075 1.00 94.75 75 LYS A C 1
ATOM 598 O O . LYS A 1 75 ? -1.209 12.243 -0.736 1.00 94.75 75 LYS A O 1
ATOM 603 N N . LYS A 1 76 ? -2.149 13.919 0.468 1.00 91.56 76 LYS A N 1
ATOM 604 C CA . LYS A 1 76 ? -0.979 14.770 0.652 1.00 91.56 76 LYS A CA 1
ATOM 605 C C . LYS A 1 76 ? -0.559 14.583 2.107 1.00 91.56 76 LYS A C 1
ATOM 607 O O . LYS A 1 76 ? -1.417 14.629 2.987 1.00 91.56 76 LYS A O 1
ATOM 612 N N . TRP A 1 77 ? 0.703 14.258 2.322 1.00 83.31 77 TRP A N 1
ATOM 613 C CA . TRP A 1 77 ? 1.287 14.036 3.642 1.00 83.31 77 TRP A CA 1
ATOM 614 C C . TRP A 1 77 ? 2.146 15.226 4.021 1.00 83.31 77 TRP A C 1
ATOM 616 O O . TRP A 1 77 ? 2.614 15.899 3.074 1.00 83.31 77 TRP A O 1
#

pLDDT: mean 86.93, std 9.59, range [56.06, 97.81]